Protein AF-A0A658NL99-F1 (afdb_monomer_lite)

pLDDT: mean 87.69, std 6.8, range [65.81, 94.69]

Structure (mmCIF, N/CA/C/O backbone):
data_AF-A0A658NL99-F1
#
_entry.id   AF-A0A658NL99-F1
#
loop_
_atom_site.group_PDB
_atom_site.id
_atom_site.type_symbol
_atom_site.label_atom_id
_atom_site.label_alt_id
_atom_site.label_comp_id
_atom_site.label_asym_id
_atom_site.label_entity_id
_atom_site.label_seq_id
_atom_site.pdbx_PDB_ins_code
_atom_site.Cartn_x
_atom_site.Cartn_y
_atom_site.Cartn_z
_atom_site.occupancy
_atom_site.B_iso_or_equiv
_atom_site.auth_seq_id
_atom_site.auth_comp_id
_atom_site.auth_asym_id
_atom_site.auth_atom_id
_atom_site.pdbx_PDB_model_num
ATOM 1 N N . VAL A 1 1 ? -4.739 6.107 3.440 1.00 74.94 1 VAL A N 1
ATOM 2 C CA . VAL A 1 1 ? -5.499 6.318 4.693 1.00 74.94 1 VAL A CA 1
ATOM 3 C C . VAL A 1 1 ? -5.554 7.820 4.878 1.00 74.94 1 VAL A C 1
ATOM 5 O O . VAL A 1 1 ? -4.649 8.483 4.400 1.00 74.94 1 VAL A O 1
ATOM 8 N N . GLU A 1 2 ? -6.578 8.387 5.493 1.00 72.69 2 GLU A N 1
ATOM 9 C CA . GLU A 1 2 ? -6.610 9.839 5.705 1.00 72.69 2 GLU A CA 1
ATOM 10 C C . GLU A 1 2 ? -6.051 10.133 7.094 1.00 72.69 2 GLU A C 1
ATOM 12 O O . GLU A 1 2 ? -6.792 10.263 8.065 1.00 72.69 2 GLU A O 1
ATOM 17 N N . LEU A 1 3 ? -4.720 10.127 7.205 1.00 82.00 3 LEU A N 1
ATOM 18 C CA . LEU A 1 3 ? -4.030 10.535 8.426 1.00 82.00 3 LEU A CA 1
ATOM 19 C C . LEU A 1 3 ? -3.389 11.908 8.227 1.00 82.00 3 LEU A C 1
ATOM 21 O O . LEU A 1 3 ? -2.769 12.139 7.184 1.00 82.00 3 LEU A O 1
ATOM 25 N N . PRO A 1 4 ? -3.463 12.804 9.226 1.00 79.81 4 PRO A N 1
ATOM 26 C CA . PRO A 1 4 ? -2.660 14.016 9.228 1.00 79.81 4 PRO A CA 1
ATOM 27 C C . PRO A 1 4 ? -1.175 13.660 9.071 1.00 79.81 4 PRO A C 1
ATOM 29 O O . PRO A 1 4 ? -0.630 12.896 9.865 1.00 79.81 4 PRO A O 1
ATOM 32 N N . GLY A 1 5 ? -0.530 14.189 8.031 1.00 80.31 5 GLY A N 1
ATOM 33 C CA . GLY A 1 5 ? 0.880 13.917 7.742 1.00 80.31 5 GLY A CA 1
ATOM 34 C C . GLY A 1 5 ? 1.160 12.674 6.889 1.00 80.31 5 GLY A C 1
ATOM 35 O O . GLY A 1 5 ? 2.332 12.411 6.626 1.00 80.31 5 GLY A O 1
ATOM 36 N N . ASP A 1 6 ? 0.141 11.943 6.410 1.00 81.88 6 ASP A N 1
ATOM 37 C CA . ASP A 1 6 ? 0.341 10.926 5.365 1.00 81.88 6 ASP A CA 1
ATOM 38 C C . ASP A 1 6 ? 0.744 11.629 4.061 1.00 81.88 6 ASP A C 1
ATOM 40 O O . ASP A 1 6 ? -0.063 12.285 3.402 1.00 81.88 6 ASP A O 1
ATOM 44 N N . GLN A 1 7 ? 2.028 11.546 3.723 1.00 82.31 7 GLN A N 1
ATOM 45 C CA . GLN A 1 7 ? 2.577 12.061 2.474 1.00 82.31 7 GLN A CA 1
ATOM 46 C C . GLN A 1 7 ? 2.635 10.911 1.480 1.00 82.31 7 GLN A C 1
ATOM 48 O O . GLN A 1 7 ? 3.295 9.910 1.736 1.00 82.31 7 GLN A O 1
ATOM 53 N N . GLY A 1 8 ? 1.945 11.033 0.348 1.00 83.88 8 GLY A N 1
ATOM 54 C CA . GLY A 1 8 ? 1.936 9.978 -0.660 1.00 83.88 8 GLY A CA 1
ATOM 55 C C . GLY A 1 8 ? 3.338 9.636 -1.175 1.00 83.88 8 GLY A C 1
ATOM 56 O O . GLY A 1 8 ? 4.213 10.493 -1.278 1.00 83.88 8 GLY A O 1
ATOM 57 N N . GLY A 1 9 ? 3.532 8.370 -1.544 1.00 86.81 9 GLY A N 1
ATOM 58 C CA . GLY A 1 9 ? 4.645 7.958 -2.386 1.00 86.81 9 GLY A CA 1
ATOM 59 C C . GLY A 1 9 ? 4.657 8.646 -3.757 1.00 86.81 9 GLY A C 1
ATOM 60 O O . GLY A 1 9 ? 3.669 9.244 -4.187 1.00 86.81 9 GLY A O 1
ATOM 61 N N . VAL A 1 10 ? 5.776 8.520 -4.468 1.00 90.38 10 VAL A N 1
ATOM 62 C CA . VAL A 1 10 ? 5.970 9.086 -5.809 1.00 90.38 10 VAL A CA 1
ATOM 63 C C . VAL A 1 10 ? 6.343 7.973 -6.777 1.00 90.38 10 VAL A C 1
ATOM 65 O O . VAL A 1 10 ? 7.298 7.232 -6.548 1.00 90.38 10 VAL A O 1
ATOM 68 N N . VAL A 1 11 ? 5.601 7.892 -7.881 1.00 91.44 11 VAL A N 1
ATOM 69 C CA . VAL A 1 11 ? 5.884 7.018 -9.024 1.00 91.44 11 VAL A CA 1
ATOM 70 C C . VAL A 1 11 ? 5.750 7.857 -10.289 1.00 91.44 11 VAL A C 1
ATOM 72 O O . VAL A 1 11 ? 4.772 8.588 -10.452 1.00 91.44 11 VAL A O 1
ATOM 75 N N . LYS A 1 12 ? 6.732 7.768 -11.189 1.00 90.69 12 LYS A N 1
ATOM 76 C CA . LYS A 1 12 ? 6.668 8.441 -12.494 1.00 90.69 12 LYS A CA 1
ATOM 77 C C . LYS A 1 12 ? 5.482 7.913 -13.299 1.00 90.69 12 LYS A C 1
ATOM 79 O O . LYS A 1 12 ? 5.224 6.709 -13.296 1.00 90.69 12 LYS A O 1
ATOM 84 N N . ALA A 1 13 ? 4.807 8.783 -14.046 1.00 92.88 13 ALA A N 1
ATOM 85 C CA . ALA A 1 13 ? 3.763 8.341 -14.966 1.00 92.88 13 ALA A CA 1
ATOM 86 C C . ALA A 1 13 ? 4.356 7.395 -16.023 1.00 92.88 13 ALA A C 1
ATOM 88 O O . ALA A 1 13 ? 5.469 7.624 -16.489 1.00 92.88 13 ALA A O 1
ATOM 89 N N . VAL A 1 14 ? 3.607 6.369 -16.442 1.00 91.19 14 VAL A N 1
ATOM 90 C CA . VAL A 1 14 ? 4.093 5.340 -17.387 1.00 91.19 14 VAL A CA 1
ATOM 91 C C . VAL A 1 14 ? 4.621 5.953 -18.692 1.00 91.19 14 VAL A C 1
ATOM 93 O O . VAL A 1 14 ? 5.629 5.504 -19.221 1.00 91.19 14 VAL A O 1
ATOM 96 N N . ALA A 1 15 ? 4.012 7.043 -19.171 1.00 94.69 15 ALA A N 1
ATOM 97 C CA . ALA A 1 15 ? 4.466 7.773 -20.360 1.00 94.69 15 ALA A CA 1
ATOM 98 C C . ALA A 1 15 ? 5.876 8.393 -20.227 1.00 94.69 15 ALA A C 1
ATOM 100 O O . ALA A 1 15 ? 6.493 8.737 -21.230 1.00 94.69 15 ALA A O 1
ATOM 101 N N . GLN A 1 16 ? 6.383 8.552 -19.003 1.00 93.00 16 GLN A N 1
ATOM 102 C CA . GLN A 1 16 ? 7.717 9.083 -18.705 1.00 93.00 16 GLN A CA 1
ATOM 103 C C . GLN A 1 16 ? 8.754 7.973 -18.485 1.00 93.00 16 GLN A C 1
ATOM 105 O O . GLN A 1 16 ? 9.912 8.267 -18.176 1.00 93.00 16 GLN A O 1
ATOM 110 N N . TRP A 1 17 ? 8.358 6.702 -18.589 1.00 94.00 17 TRP A N 1
ATOM 111 C CA . TRP A 1 17 ? 9.269 5.586 -18.372 1.00 94.00 17 TRP A CA 1
ATOM 112 C C . TRP A 1 17 ? 10.174 5.401 -19.586 1.00 94.00 17 TRP A C 1
ATOM 114 O O . TRP A 1 17 ? 9.734 5.396 -20.734 1.00 94.00 17 TRP A O 1
ATOM 124 N N . ASN A 1 18 ? 11.460 5.206 -19.317 1.00 93.12 18 ASN A N 1
ATOM 125 C CA . ASN A 1 18 ? 12.429 4.741 -20.301 1.00 93.12 18 ASN A CA 1
ATOM 126 C C . ASN A 1 18 ? 12.876 3.311 -19.951 1.00 93.12 18 ASN A C 1
ATOM 128 O O . ASN A 1 18 ? 12.469 2.752 -18.930 1.00 93.12 18 ASN A O 1
ATOM 132 N N . LYS A 1 19 ? 13.737 2.713 -20.786 1.00 91.44 19 LYS A N 1
ATOM 133 C CA . LYS A 1 19 ? 14.256 1.352 -20.551 1.00 91.44 19 LYS A CA 1
ATOM 134 C C . LYS A 1 19 ? 14.905 1.192 -19.169 1.00 91.44 19 LYS A C 1
ATOM 136 O O . LYS A 1 19 ? 14.712 0.163 -18.538 1.00 91.44 19 LYS A O 1
ATOM 141 N N . GLY A 1 20 ? 15.634 2.209 -18.704 1.00 91.44 20 GLY A N 1
ATOM 142 C CA . GLY A 1 20 ? 16.264 2.217 -17.385 1.00 91.44 20 GLY A CA 1
ATOM 143 C C . GLY A 1 20 ? 15.236 2.219 -16.257 1.00 91.44 20 GLY A C 1
ATOM 144 O O . GLY A 1 20 ? 15.295 1.343 -15.402 1.00 91.44 20 GLY A O 1
ATOM 145 N N . THR A 1 21 ? 14.250 3.121 -16.311 1.00 91.50 21 THR A N 1
ATOM 146 C CA . THR A 1 21 ? 13.160 3.194 -15.321 1.00 91.50 21 THR A CA 1
ATOM 147 C C . THR A 1 21 ? 12.371 1.889 -15.242 1.00 91.50 21 THR A C 1
ATOM 149 O O . THR A 1 21 ? 12.005 1.455 -14.157 1.00 91.50 21 THR A O 1
ATOM 152 N N . MET A 1 22 ? 12.139 1.224 -16.376 1.00 90.06 22 MET A N 1
ATOM 153 C CA . MET A 1 22 ? 11.408 -0.045 -16.401 1.00 90.06 22 MET A CA 1
ATOM 154 C C . MET A 1 22 ? 12.147 -1.158 -15.640 1.00 90.06 22 MET A C 1
ATOM 156 O O . MET A 1 22 ? 11.517 -1.940 -14.933 1.00 90.06 22 MET A O 1
ATOM 160 N N . THR A 1 23 ? 13.477 -1.213 -15.757 1.00 92.81 23 THR A N 1
ATOM 161 C CA . THR A 1 23 ? 14.314 -2.179 -15.028 1.00 92.81 23 THR A CA 1
ATOM 162 C C . THR A 1 23 ? 14.560 -1.766 -13.578 1.00 92.81 23 THR A C 1
ATOM 164 O O . THR A 1 23 ? 14.614 -2.615 -12.697 1.00 92.81 23 THR A O 1
ATOM 167 N N . SER A 1 24 ? 14.729 -0.477 -13.297 1.00 93.44 24 SER A N 1
ATOM 168 C CA . SER A 1 24 ? 15.023 0.006 -11.946 1.00 93.44 24 SER A CA 1
ATOM 169 C C . SER A 1 24 ? 13.784 -0.090 -11.041 1.00 93.44 24 SER A C 1
ATOM 171 O O . SER A 1 24 ? 13.879 -0.598 -9.919 1.00 93.44 24 SER A O 1
ATOM 173 N N . ALA A 1 25 ? 12.606 0.274 -11.559 1.00 91.88 25 ALA A N 1
ATOM 174 C CA . ALA A 1 25 ? 11.338 0.215 -10.834 1.00 91.88 25 ALA A CA 1
ATOM 175 C C . ALA A 1 25 ? 10.950 -1.206 -10.407 1.00 91.88 25 ALA A C 1
ATOM 177 O O . ALA A 1 25 ? 10.389 -1.373 -9.324 1.00 91.88 25 ALA A O 1
ATOM 178 N N . SER A 1 26 ? 11.291 -2.242 -11.187 1.00 90.44 26 SER A N 1
ATOM 179 C CA . SER A 1 26 ? 10.974 -3.634 -10.822 1.00 90.44 26 SER A CA 1
ATOM 180 C C . SER A 1 26 ? 11.693 -4.114 -9.560 1.00 90.44 26 SER A C 1
ATOM 182 O O . SER A 1 26 ? 11.219 -5.041 -8.910 1.00 90.44 26 SER A O 1
ATOM 184 N N . PHE A 1 27 ? 12.812 -3.480 -9.198 1.00 92.25 27 PHE A N 1
ATOM 185 C CA . PHE A 1 27 ? 13.557 -3.770 -7.969 1.00 92.25 27 PHE A CA 1
ATOM 186 C C . PHE A 1 27 ? 13.432 -2.652 -6.921 1.00 92.25 27 PHE A C 1
ATOM 188 O O . PHE A 1 27 ? 14.177 -2.639 -5.945 1.00 92.25 27 PHE A O 1
ATOM 195 N N . GLY A 1 28 ? 12.484 -1.723 -7.101 1.00 90.19 28 GLY A N 1
ATOM 196 C CA . GLY A 1 28 ? 12.145 -0.688 -6.119 1.00 90.19 28 GLY A CA 1
ATOM 197 C C . GLY A 1 28 ? 12.927 0.625 -6.233 1.00 90.19 28 GLY A C 1
ATOM 198 O O . GLY A 1 28 ? 12.758 1.497 -5.384 1.00 90.19 28 GLY A O 1
ATOM 199 N N . TYR A 1 29 ? 13.753 0.807 -7.265 1.00 92.50 29 TYR A N 1
ATOM 200 C CA . TYR A 1 29 ? 14.396 2.096 -7.538 1.00 92.50 29 TYR A CA 1
ATOM 201 C C . TYR A 1 29 ? 13.452 3.040 -8.291 1.00 92.50 29 TYR A C 1
ATOM 203 O O . TYR A 1 29 ? 12.527 2.606 -8.965 1.00 92.50 29 TYR A O 1
ATOM 211 N N . GLU A 1 30 ? 13.678 4.352 -8.182 1.00 91.56 30 GLU A N 1
ATOM 212 C CA . GLU A 1 30 ? 12.825 5.397 -8.790 1.00 91.56 30 GLU A CA 1
ATOM 213 C C . GLU A 1 30 ? 11.361 5.417 -8.305 1.00 91.56 30 GLU A C 1
ATOM 215 O O . GLU A 1 30 ? 10.536 6.157 -8.846 1.00 91.56 30 GLU A O 1
ATOM 220 N N . VAL A 1 31 ? 11.054 4.654 -7.254 1.00 92.06 31 VAL A N 1
ATOM 221 C CA . VAL A 1 31 ? 9.757 4.599 -6.586 1.00 92.06 31 VAL A CA 1
ATOM 222 C C . VAL A 1 31 ? 9.944 5.013 -5.133 1.00 92.06 31 VAL A C 1
ATOM 224 O O . VAL A 1 31 ? 10.859 4.558 -4.453 1.00 92.06 31 VAL A O 1
ATOM 227 N N . SER A 1 32 ? 9.058 5.874 -4.648 1.00 93.06 32 SER A N 1
ATOM 228 C CA . SER A 1 32 ? 8.919 6.177 -3.227 1.00 93.06 32 SER A CA 1
ATOM 229 C C . SER A 1 32 ? 7.540 5.721 -2.768 1.00 93.06 32 SER A C 1
ATOM 231 O O . SER A 1 32 ? 6.559 5.928 -3.481 1.00 93.06 32 SER A O 1
ATOM 233 N N . ALA A 1 33 ? 7.454 5.102 -1.595 1.00 92.19 33 ALA A N 1
ATOM 234 C CA . ALA A 1 33 ? 6.204 4.663 -0.986 1.00 92.19 33 ALA A CA 1
ATOM 235 C C . ALA A 1 33 ? 6.280 4.827 0.532 1.00 92.19 33 ALA A C 1
ATOM 237 O O . ALA A 1 33 ? 7.349 4.672 1.128 1.00 92.19 33 ALA A O 1
ATOM 238 N N . THR A 1 34 ? 5.145 5.103 1.174 1.00 92.75 34 THR A N 1
ATOM 239 C CA . THR A 1 34 ? 5.092 5.099 2.642 1.00 92.75 34 THR A CA 1
ATOM 240 C C . THR A 1 34 ? 5.130 3.667 3.179 1.00 92.75 34 THR A C 1
ATOM 242 O O . THR A 1 34 ? 4.675 2.740 2.499 1.00 92.75 34 THR A O 1
ATOM 245 N N . PRO A 1 35 ? 5.591 3.447 4.425 1.00 91.56 35 PRO A N 1
ATOM 246 C CA . PRO A 1 35 ? 5.536 2.123 5.046 1.00 91.56 35 PRO A CA 1
ATOM 2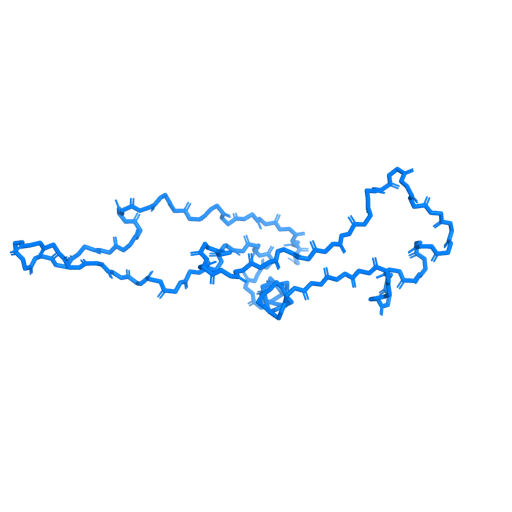47 C C . PRO A 1 35 ? 4.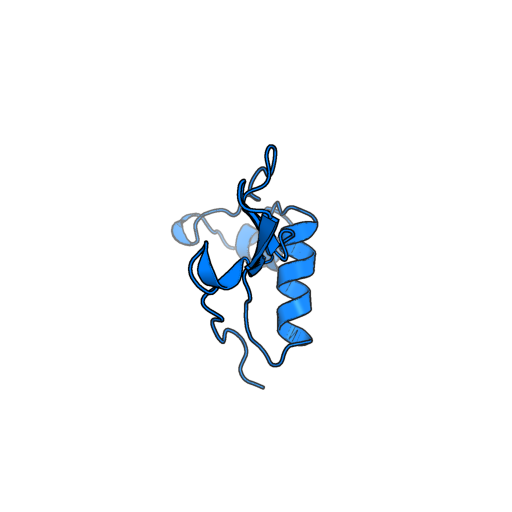129 1.510 5.023 1.00 91.56 35 PRO A C 1
ATOM 249 O O . PRO A 1 35 ? 3.966 0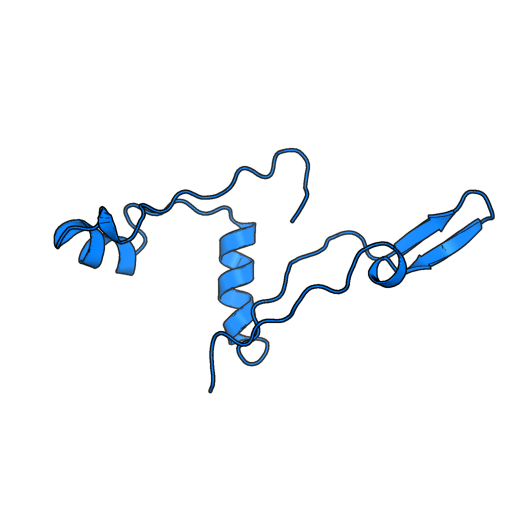.317 4.778 1.00 91.56 35 PRO A O 1
ATOM 252 N N . LEU A 1 36 ? 3.091 2.333 5.201 1.00 91.31 36 LEU A N 1
ATOM 253 C CA . LEU A 1 36 ? 1.706 1.872 5.153 1.00 91.31 36 LEU A CA 1
ATOM 254 C C . LEU A 1 36 ? 1.272 1.449 3.741 1.00 91.31 36 LEU A C 1
ATOM 256 O O . LEU A 1 36 ? 0.536 0.472 3.596 1.00 91.31 36 LEU A O 1
ATOM 260 N N . GLN A 1 37 ? 1.728 2.149 2.698 1.00 91.94 37 GLN A N 1
ATOM 261 C CA . GLN A 1 37 ? 1.493 1.745 1.309 1.00 91.94 37 GLN A CA 1
ATOM 262 C C . GLN A 1 37 ? 2.184 0.412 0.992 1.00 91.94 37 GLN A C 1
ATOM 264 O O . GLN A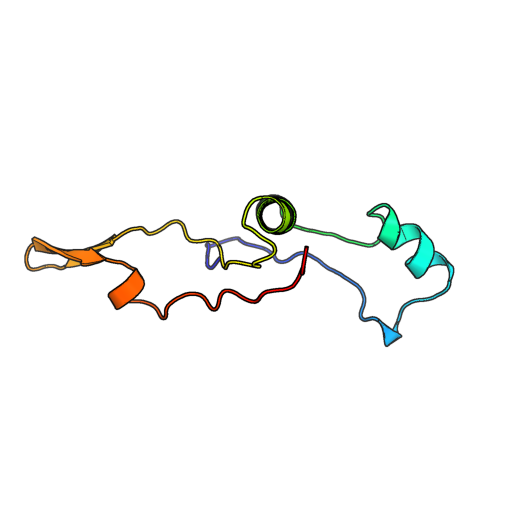 1 37 ? 1.577 -0.435 0.333 1.00 91.94 37 GLN A O 1
ATOM 269 N N . LEU A 1 38 ? 3.395 0.193 1.516 1.00 92.75 38 LEU A N 1
ATOM 270 C CA . LEU A 1 38 ? 4.114 -1.072 1.360 1.00 92.75 38 LEU A CA 1
ATOM 271 C C . LEU A 1 38 ? 3.344 -2.229 2.012 1.00 92.75 38 LEU A C 1
ATOM 273 O O . LEU A 1 38 ? 3.033 -3.216 1.346 1.00 92.75 38 LEU A O 1
ATOM 277 N N . VAL A 1 39 ? 2.949 -2.078 3.280 1.00 93.69 39 VAL A N 1
ATOM 278 C CA . VAL A 1 39 ? 2.159 -3.090 4.004 1.00 93.69 39 VAL A CA 1
ATOM 279 C C . VAL A 1 39 ? 0.839 -3.387 3.287 1.00 93.69 39 VAL A C 1
ATOM 281 O O . VAL A 1 39 ? 0.463 -4.550 3.156 1.00 93.69 39 VAL A O 1
ATOM 284 N N . ARG A 1 40 ? 0.154 -2.362 2.762 1.00 92.75 40 ARG A N 1
ATOM 285 C CA . ARG A 1 40 ? -1.082 -2.534 1.980 1.00 92.75 40 ARG A CA 1
ATOM 286 C C . ARG A 1 40 ? -0.859 -3.389 0.727 1.00 92.75 40 ARG A C 1
ATOM 288 O O . ARG A 1 40 ? -1.691 -4.240 0.422 1.00 92.75 40 ARG A O 1
ATOM 295 N N . GLY A 1 41 ? 0.248 -3.174 0.015 1.00 92.19 41 GLY A N 1
ATOM 296 C CA . GLY A 1 41 ? 0.620 -3.994 -1.140 1.00 92.19 41 GLY A CA 1
ATOM 297 C C . GLY A 1 41 ? 0.786 -5.462 -0.750 1.00 92.19 41 GLY A C 1
ATOM 298 O O . GLY A 1 41 ? 0.124 -6.327 -1.319 1.00 92.19 41 GLY A O 1
ATOM 299 N N . TYR A 1 42 ? 1.574 -5.732 0.293 1.00 93.44 42 TYR A N 1
ATOM 300 C CA . TYR A 1 42 ? 1.793 -7.093 0.796 1.00 93.44 42 TYR A CA 1
ATOM 301 C C . TYR A 1 42 ? 0.507 -7.774 1.285 1.0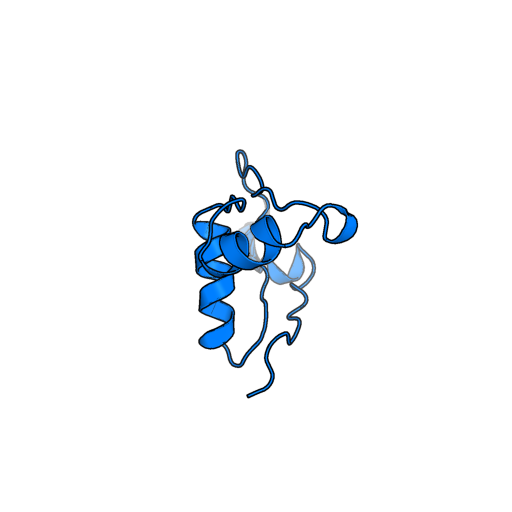0 93.44 42 TYR A C 1
ATOM 303 O O . TYR A 1 42 ? 0.292 -8.955 1.012 1.00 93.44 42 TYR A O 1
ATOM 311 N N . ALA A 1 43 ? -0.380 -7.032 1.953 1.00 93.44 43 ALA A N 1
ATOM 312 C CA . ALA A 1 43 ? -1.653 -7.555 2.445 1.00 93.44 43 ALA A CA 1
ATOM 313 C C . ALA A 1 43 ? -2.550 -8.106 1.323 1.00 93.44 43 ALA A C 1
ATOM 315 O O . ALA A 1 43 ? -3.321 -9.027 1.574 1.00 93.44 43 ALA A O 1
ATOM 316 N N . THR A 1 44 ? -2.404 -7.597 0.094 1.00 93.56 44 THR A N 1
ATOM 317 C CA . THR A 1 44 ? -3.144 -8.076 -1.086 1.00 93.56 44 THR A CA 1
ATOM 318 C C . THR A 1 44 ? -2.860 -9.557 -1.371 1.00 93.56 44 THR A C 1
ATOM 320 O O . THR A 1 44 ? -3.760 -10.314 -1.725 1.00 93.56 44 THR A O 1
ATOM 323 N N . PHE A 1 45 ? -1.618 -10.011 -1.180 1.00 92.94 45 PHE A N 1
ATOM 324 C CA . PHE A 1 45 ? -1.281 -11.428 -1.354 1.00 92.94 45 PHE A CA 1
ATOM 325 C C . PHE A 1 45 ? -1.907 -12.301 -0.263 1.00 92.94 45 PHE A C 1
ATOM 327 O O . PHE A 1 45 ? -2.332 -13.421 -0.529 1.00 92.94 45 PHE A O 1
ATOM 334 N N . ALA A 1 46 ? -1.987 -11.781 0.963 1.00 92.06 46 ALA A N 1
ATOM 335 C CA . ALA A 1 46 ? -2.522 -12.513 2.106 1.00 92.06 46 ALA A CA 1
ATOM 336 C C . ALA A 1 46 ? -4.059 -12.583 2.120 1.00 92.06 46 ALA A C 1
ATOM 338 O O . ALA A 1 46 ? -4.622 -13.505 2.702 1.00 92.06 46 ALA A O 1
ATOM 339 N N . ASN A 1 47 ? -4.751 -11.623 1.501 1.00 91.81 47 ASN A N 1
ATOM 340 C CA . ASN A 1 47 ? -6.208 -11.496 1.578 1.00 91.81 47 ASN A CA 1
ATOM 341 C C . ASN A 1 47 ? -6.945 -11.954 0.306 1.00 91.81 47 ASN A C 1
ATOM 343 O O . ASN A 1 47 ? -8.025 -11.449 0.004 1.00 91.81 47 ASN A O 1
ATOM 347 N N . GLY A 1 48 ? -6.375 -12.907 -0.436 1.00 90.50 48 GLY A N 1
ATOM 348 C CA . GLY A 1 48 ? -7.017 -13.485 -1.622 1.00 90.50 48 GLY A CA 1
ATOM 349 C C . GLY A 1 48 ? -7.004 -12.572 -2.850 1.00 90.50 48 GLY A C 1
ATOM 350 O O . GLY A 1 48 ? -7.853 -12.715 -3.725 1.00 90.50 48 GLY A O 1
ATOM 351 N N . GLY A 1 49 ? -6.065 -11.625 -2.914 1.00 93.25 49 GLY A N 1
ATOM 352 C CA . GLY A 1 49 ? -5.863 -10.766 -4.076 1.00 93.25 49 GLY A CA 1
ATOM 353 C C . GLY A 1 49 ? -6.648 -9.454 -4.064 1.00 93.25 49 GLY A C 1
ATOM 354 O O . GLY A 1 49 ? -6.699 -8.761 -5.085 1.00 93.25 49 GLY A O 1
ATOM 355 N N . TYR A 1 50 ? -7.240 -9.083 -2.926 1.00 92.69 50 TYR A N 1
ATOM 356 C CA . TYR A 1 50 ? -8.058 -7.880 -2.791 1.00 92.69 50 TYR A CA 1
ATOM 357 C C . TYR A 1 50 ? -7.248 -6.693 -2.266 1.00 92.69 50 TYR A C 1
ATOM 359 O O . TYR A 1 50 ? -6.794 -6.655 -1.125 1.00 92.69 50 TYR A O 1
ATOM 367 N N . LEU A 1 51 ? -7.142 -5.632 -3.054 1.00 91.62 51 LEU A N 1
ATOM 368 C CA . LEU A 1 51 ? -6.601 -4.369 -2.584 1.00 91.62 51 LEU A CA 1
ATOM 369 C C . LEU A 1 51 ? -7.643 -3.655 -1.713 1.00 91.62 51 LEU A C 1
ATOM 371 O O . LEU A 1 51 ? -8.614 -3.086 -2.210 1.00 91.62 51 LEU A O 1
ATOM 375 N N . VAL A 1 52 ? -7.425 -3.661 -0.398 1.00 88.75 52 VAL A N 1
ATOM 376 C CA . VAL A 1 52 ? -8.298 -2.996 0.583 1.00 88.75 52 VAL A CA 1
ATOM 377 C C . VAL A 1 52 ? -7.771 -1.611 0.950 1.00 88.75 52 VAL A C 1
ATOM 379 O O . VAL A 1 52 ? -6.564 -1.359 0.928 1.00 88.75 52 VAL A O 1
ATOM 382 N N . THR A 1 53 ? -8.660 -0.685 1.304 1.00 88.19 53 THR A N 1
ATOM 383 C CA . THR A 1 53 ? -8.259 0.623 1.844 1.00 88.19 53 THR A CA 1
ATOM 384 C C . THR A 1 53 ? -8.045 0.508 3.358 1.00 88.19 53 THR A C 1
ATOM 386 O O . THR A 1 53 ? -9.007 0.211 4.071 1.00 88.19 53 THR A O 1
ATOM 389 N N . PRO A 1 54 ? -6.817 0.732 3.871 1.00 87.69 54 PRO A N 1
ATOM 390 C CA . PRO A 1 54 ? -6.527 0.613 5.298 1.00 87.69 54 PRO A CA 1
ATOM 391 C C . PRO A 1 54 ? -7.245 1.701 6.102 1.00 87.69 54 PRO A C 1
ATOM 393 O O . PRO A 1 54 ? -7.334 2.853 5.666 1.00 87.69 54 PRO A O 1
ATOM 396 N N . ARG A 1 55 ? -7.738 1.329 7.289 1.00 86.00 55 ARG A N 1
ATOM 397 C CA . ARG A 1 55 ? -8.464 2.201 8.223 1.00 86.00 55 ARG A CA 1
ATOM 398 C C . ARG A 1 55 ? -7.987 1.948 9.650 1.00 86.00 55 ARG A C 1
ATOM 400 O O . ARG A 1 55 ? -7.667 0.816 9.990 1.00 86.00 55 ARG A O 1
ATOM 407 N N . ILE A 1 56 ? -7.950 3.008 10.456 1.00 88.00 56 ILE A N 1
ATOM 408 C CA . ILE A 1 56 ? -7.535 2.960 11.870 1.00 88.00 56 ILE A CA 1
ATOM 409 C C . ILE A 1 56 ? -8.731 3.169 12.808 1.00 88.00 56 ILE A C 1
ATOM 411 O O . ILE A 1 56 ? -8.770 2.603 13.895 1.00 88.00 56 ILE A O 1
ATOM 415 N N . ILE A 1 57 ? -9.739 3.932 12.374 1.00 89.00 57 ILE A N 1
ATOM 416 C CA . ILE A 1 57 ? -10.960 4.169 13.149 1.00 89.00 57 ILE A CA 1
ATOM 417 C C . ILE A 1 57 ? -11.887 2.958 13.011 1.00 89.00 57 ILE A C 1
ATOM 419 O O . ILE A 1 57 ? -12.283 2.596 11.901 1.00 89.00 57 ILE A O 1
ATOM 423 N N . ASN A 1 58 ? -12.244 2.349 14.143 1.00 87.31 58 ASN A N 1
ATOM 424 C CA . ASN A 1 58 ? -13.188 1.230 14.199 1.00 87.31 58 ASN A CA 1
ATOM 425 C C . ASN A 1 58 ? -14.636 1.706 14.419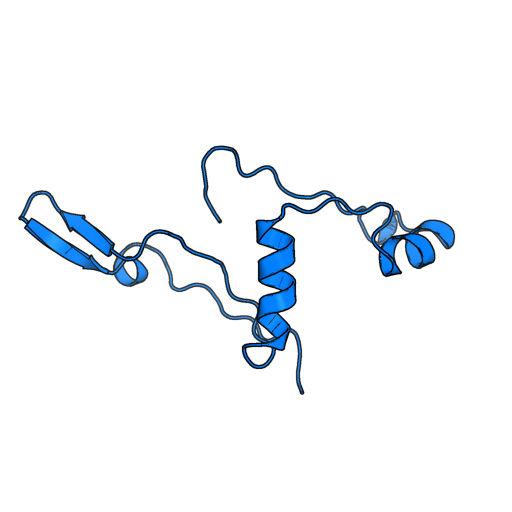 1.00 87.31 58 ASN A C 1
ATOM 427 O O . ASN A 1 58 ? -15.557 1.286 13.718 1.00 87.31 58 ASN A O 1
ATOM 431 N N . ALA A 1 59 ? -14.837 2.621 15.367 1.00 89.69 59 ALA A N 1
ATOM 432 C CA . ALA A 1 59 ? -16.133 3.193 15.713 1.00 89.69 59 ALA A CA 1
ATOM 433 C C . ALA A 1 59 ? -15.960 4.611 16.270 1.00 89.69 59 ALA A C 1
ATOM 435 O O . ALA A 1 59 ? -14.865 4.982 16.697 1.00 89.69 59 ALA A O 1
ATOM 436 N N . VAL A 1 60 ? -17.046 5.378 16.268 1.00 90.88 60 VAL A N 1
ATOM 437 C CA . VAL A 1 60 ? -17.139 6.703 16.890 1.00 90.88 60 VAL A CA 1
ATOM 438 C C . VAL A 1 60 ? -18.260 6.700 17.918 1.00 90.88 60 VAL A C 1
ATOM 440 O O . VAL A 1 60 ? -19.277 6.032 17.734 1.00 90.88 60 VAL A O 1
ATOM 443 N N . GLU A 1 61 ? -18.074 7.431 19.007 1.00 92.75 61 GLU A N 1
ATOM 444 C CA . GLU A 1 61 ? -19.111 7.650 20.011 1.00 92.75 61 GLU A CA 1
ATOM 445 C C . GLU A 1 61 ? -19.757 9.015 19.769 1.00 92.75 61 GLU A C 1
ATOM 447 O O . GLU A 1 61 ? -19.061 10.015 19.589 1.00 92.75 61 GLU A O 1
ATOM 452 N N . THR A 1 62 ? -21.087 9.050 19.696 1.00 87.62 62 THR A N 1
ATOM 453 C CA . THR A 1 62 ? -21.843 10.298 19.537 1.00 87.62 62 THR A CA 1
ATOM 454 C C . THR A 1 62 ? -22.054 10.983 20.884 1.00 87.62 62 THR A C 1
ATOM 456 O O . THR A 1 62 ? -22.010 10.339 21.926 1.00 87.62 62 THR A O 1
ATOM 459 N N . GLU A 1 63 ? -22.396 12.274 20.875 1.00 88.19 63 GLU A N 1
ATOM 460 C CA . GLU A 1 63 ? -22.719 13.043 22.095 1.00 88.19 63 GLU A CA 1
ATOM 461 C C . GLU A 1 63 ? -23.841 12.410 22.944 1.00 88.19 63 GLU A C 1
ATOM 463 O O . GLU A 1 63 ? -23.951 12.654 24.140 1.00 88.19 63 GLU A O 1
ATOM 468 N N . THR A 1 64 ? -24.663 11.555 22.332 1.00 87.06 64 THR A N 1
ATOM 469 C CA . THR A 1 64 ? -25.735 10.781 22.972 1.00 87.06 64 THR A CA 1
ATOM 470 C C . THR A 1 64 ? -25.272 9.461 23.611 1.00 87.06 64 THR A C 1
ATOM 472 O O . THR A 1 64 ? -26.117 8.684 24.056 1.00 87.06 64 THR A O 1
ATOM 475 N N . GLY A 1 65 ? -23.965 9.171 23.635 1.00 87.50 65 GLY A N 1
ATOM 476 C CA . GLY A 1 65 ? -23.383 7.938 24.189 1.00 87.50 65 GLY A CA 1
ATOM 477 C C . GLY A 1 65 ? -23.588 6.692 23.318 1.00 87.50 65 GLY A C 1
ATOM 478 O O . GLY A 1 65 ? -23.410 5.564 23.777 1.00 87.50 65 GLY A O 1
ATOM 479 N N . LYS A 1 66 ? -24.007 6.859 22.055 1.00 89.75 66 LYS A N 1
ATOM 480 C CA . LYS A 1 66 ? -24.213 5.745 21.123 1.00 89.75 66 LYS A CA 1
ATOM 481 C C . LYS A 1 66 ? -22.930 5.483 20.338 1.00 89.75 66 LYS A C 1
ATOM 483 O O . LYS A 1 66 ? -22.443 6.348 19.615 1.00 89.75 66 LYS A O 1
ATOM 488 N N . THR A 1 67 ? -22.417 4.259 20.419 1.00 89.38 67 THR A N 1
ATOM 489 C CA . THR A 1 67 ? -21.302 3.809 19.578 1.00 89.38 67 THR A CA 1
ATOM 490 C C . THR A 1 67 ? -21.805 3.462 18.177 1.00 89.38 67 THR A C 1
ATOM 492 O O . THR A 1 67 ? -22.658 2.588 18.008 1.00 89.38 67 THR A O 1
ATOM 495 N N . VAL A 1 68 ? -21.270 4.135 17.160 1.00 90.94 68 VAL A N 1
ATOM 496 C CA . VAL A 1 68 ? -21.585 3.898 15.748 1.00 90.94 68 VAL A CA 1
ATOM 497 C C . VAL A 1 68 ? -20.349 3.323 15.048 1.00 90.94 68 VAL A C 1
ATOM 499 O O . VAL A 1 68 ? -19.282 3.942 15.089 1.00 90.94 68 VAL A O 1
ATOM 502 N N . PRO A 1 69 ? -20.451 2.151 14.392 1.00 89.00 69 PRO A N 1
ATOM 503 C CA . PRO A 1 69 ? -19.359 1.603 13.597 1.00 89.00 69 PRO A CA 1
ATOM 504 C C . PRO A 1 69 ? -18.937 2.560 12.483 1.00 89.00 69 PRO A C 1
ATOM 506 O O . PRO A 1 69 ? -19.779 3.134 11.791 1.00 89.00 69 PRO A O 1
ATOM 509 N N . TRP A 1 70 ? -17.634 2.669 12.232 1.00 85.62 70 TRP A N 1
ATOM 510 C CA . TRP A 1 70 ? -17.109 3.568 11.201 1.00 85.62 70 TRP A CA 1
ATOM 511 C C . TRP A 1 70 ? -17.626 3.236 9.793 1.00 85.62 70 TRP A C 1
ATOM 513 O O . TRP A 1 70 ? -17.775 4.124 8.959 1.00 85.62 70 TRP A O 1
ATOM 523 N N . SER A 1 71 ? -17.968 1.971 9.531 1.00 79.56 71 SER A N 1
ATOM 524 C CA . SER A 1 71 ? -18.582 1.525 8.271 1.00 79.56 71 SER A CA 1
ATOM 525 C C . SER A 1 71 ? -19.938 2.166 7.962 1.00 79.56 71 SER A C 1
ATOM 527 O O . SER A 1 71 ? -20.354 2.139 6.808 1.00 79.56 71 SER A O 1
ATOM 529 N N . GLN A 1 72 ? -20.626 2.707 8.969 1.00 80.81 72 GLN A N 1
ATOM 530 C CA . GLN A 1 72 ? -21.897 3.419 8.810 1.00 80.81 72 GLN A CA 1
ATOM 531 C C . GLN A 1 72 ? -21.699 4.932 8.649 1.00 80.81 72 GLN A C 1
ATOM 533 O O . GLN A 1 72 ? -22.608 5.621 8.201 1.00 80.81 72 GLN A O 1
ATOM 538 N N . VAL A 1 73 ? -20.522 5.442 9.020 1.00 81.62 73 VAL A N 1
ATOM 539 C CA . VAL A 1 73 ? -20.182 6.873 9.003 1.00 81.62 73 VAL A CA 1
ATOM 540 C C . VAL A 1 73 ? -19.443 7.247 7.722 1.00 81.62 73 VAL A C 1
ATOM 542 O O . VAL A 1 73 ? -19.719 8.283 7.125 1.00 81.62 73 VAL A O 1
ATOM 545 N N . ALA A 1 74 ? -18.526 6.389 7.277 1.00 74.81 74 ALA A N 1
ATOM 546 C CA . ALA A 1 74 ? -17.778 6.555 6.041 1.00 74.81 74 ALA A CA 1
ATOM 547 C C . ALA A 1 74 ? -18.090 5.400 5.078 1.00 74.81 74 ALA A C 1
ATOM 549 O O . ALA A 1 74 ? -18.263 4.261 5.531 1.00 74.81 74 ALA A O 1
ATOM 550 N N . PRO A 1 75 ? -18.123 5.656 3.756 1.00 70.50 75 PRO A N 1
ATOM 551 C CA . PRO A 1 75 ? -18.421 4.629 2.768 1.00 70.50 75 PRO A CA 1
ATOM 552 C C . PRO A 1 75 ? -17.515 3.406 2.938 1.00 70.50 75 PRO A C 1
ATOM 554 O O . PRO A 1 75 ? -16.333 3.504 3.294 1.00 70.50 75 PRO A O 1
ATOM 557 N N . ALA A 1 76 ? -18.089 2.226 2.699 1.00 67.00 76 ALA A N 1
ATOM 558 C CA . ALA A 1 76 ? -17.338 0.985 2.745 1.00 67.00 76 ALA A CA 1
ATOM 559 C C . ALA A 1 76 ? -16.179 1.048 1.729 1.00 67.00 76 ALA A C 1
ATOM 561 O O . ALA A 1 76 ? -16.372 1.498 0.598 1.00 67.00 76 ALA A O 1
ATOM 562 N N . PRO A 1 77 ? -14.964 0.628 2.113 1.00 66.44 77 PRO A N 1
ATOM 563 C CA . PRO A 1 77 ? -13.817 0.652 1.236 1.00 66.44 77 PRO A CA 1
ATOM 564 C C . PRO A 1 77 ? -14.096 -0.315 0.097 1.00 66.44 77 PRO A C 1
ATOM 566 O O . PRO A 1 77 ? -14.446 -1.472 0.327 1.00 66.44 77 PRO A O 1
ATOM 569 N N . VAL A 1 78 ? -13.942 0.171 -1.129 1.00 72.50 78 VAL A N 1
ATOM 570 C CA . VAL A 1 78 ? -14.058 -0.673 -2.313 1.00 72.50 78 VAL A CA 1
ATOM 571 C C . VAL A 1 78 ? -12.886 -1.649 -2.285 1.00 72.50 78 VAL A C 1
ATOM 573 O O . VAL A 1 78 ? -11.738 -1.251 -2.476 1.00 72.50 78 VAL A O 1
ATOM 576 N N . ALA A 1 79 ? -13.165 -2.918 -1.997 1.00 78.19 79 ALA A N 1
ATOM 577 C CA . ALA A 1 79 ? -12.191 -3.986 -2.155 1.00 78.19 79 ALA A CA 1
ATOM 578 C C . ALA A 1 79 ? -12.089 -4.300 -3.650 1.00 78.19 79 ALA A C 1
ATOM 580 O O . ALA A 1 79 ? -13.025 -4.833 -4.243 1.00 78.19 79 ALA A O 1
ATOM 581 N N . GLN A 1 80 ? -10.975 -3.920 -4.270 1.00 83.81 80 GLN A N 1
ATOM 582 C CA . GLN A 1 80 ? -10.727 -4.199 -5.683 1.00 83.81 80 GLN A CA 1
ATOM 583 C C . GLN A 1 80 ? -9.886 -5.462 -5.793 1.00 83.81 80 GLN A C 1
ATOM 585 O O . GLN A 1 80 ? -8.791 -5.510 -5.241 1.00 83.81 80 GLN A O 1
ATOM 590 N N . GLN A 1 81 ? -10.368 -6.478 -6.502 1.00 88.56 81 GLN A N 1
ATOM 591 C CA . GLN A 1 81 ? -9.533 -7.633 -6.803 1.00 88.56 81 GLN A CA 1
ATOM 592 C C . GLN A 1 81 ? -8.490 -7.231 -7.851 1.00 88.56 81 GLN A C 1
ATOM 594 O O . GLN A 1 81 ? -8.843 -6.878 -8.974 1.00 88.56 81 GLN A O 1
ATOM 599 N N . ILE A 1 82 ? -7.214 -7.242 -7.464 1.00 91.25 82 ILE A N 1
ATOM 600 C CA . ILE A 1 82 ? -6.089 -6.877 -8.342 1.00 91.25 82 ILE A CA 1
ATOM 601 C C . ILE A 1 82 ? -5.169 -8.062 -8.641 1.00 91.25 82 ILE A C 1
ATOM 603 O O . ILE A 1 82 ? -4.375 -7.998 -9.575 1.00 91.25 82 ILE A O 1
ATOM 607 N N . ILE A 1 83 ? -5.283 -9.144 -7.868 1.00 89.50 83 ILE A N 1
ATOM 608 C CA . ILE A 1 83 ? -4.611 -10.418 -8.117 1.00 89.50 83 ILE A CA 1
ATOM 609 C C . ILE A 1 83 ? -5.699 -11.495 -8.161 1.00 89.50 83 ILE A C 1
ATOM 611 O O . ILE A 1 83 ? -6.565 -11.551 -7.289 1.00 89.50 83 ILE A O 1
ATOM 615 N N . SER A 1 84 ? -5.670 -12.333 -9.192 1.00 83.06 84 SER A N 1
ATOM 616 C CA . SER A 1 84 ? -6.485 -13.544 -9.271 1.00 83.06 84 SER A CA 1
ATOM 617 C C . SER A 1 84 ? -5.533 -14.723 -9.171 1.00 83.06 84 SER A C 1
ATOM 619 O O . SER A 1 84 ? -4.650 -14.854 -10.018 1.00 83.06 84 SER A O 1
ATOM 621 N N . THR A 1 85 ? -5.698 -15.533 -8.132 1.00 65.81 85 THR A N 1
ATOM 622 C CA . THR A 1 85 ? -4.911 -16.749 -7.897 1.00 65.81 85 THR A CA 1
ATOM 623 C C . THR A 1 85 ? -5.768 -17.977 -8.144 1.00 65.81 85 THR A C 1
ATOM 625 O O . THR A 1 85 ? -6.989 -17.886 -7.881 1.00 65.81 85 THR A O 1
#

Radius of gyration: 17.41 Å; chains: 1; bounding box: 42×31×45 Å

Secondary structure (DSSP, 8-state):
---TT-PPPB---GGG--HHHHHHHTTTTT-B--HHHHHHHHHHHHTTSEEPPP----EEE-TTS-EEEHHHHSPPP--EE----

Sequence (85 aa):
VELPGDQGGVVKAVAQWNKGTMTSASFGYEVSATPLQLVRGYATFANGGYLVTPRIINAVETETGKTVPWSQVAPAPVAQQIIST

Foldseek 3Di:
DPDVPPDAKDADDPVPDDPVNVVQVVVPPRIGGDPVRVVQVVVCVVVQQWRWDDDDQQWDADPVRDTGGVCVVDPHTPTDRHDHD